Protein AF-M4RKE7-F1 (afdb_monomer)

Structure (mmCIF, N/CA/C/O backbone):
data_AF-M4RKE7-F1
#
_entry.id   AF-M4RKE7-F1
#
loop_
_atom_site.group_PDB
_atom_site.id
_atom_site.type_symbol
_atom_site.label_atom_id
_atom_site.label_alt_id
_atom_site.label_comp_id
_atom_site.label_asym_id
_atom_s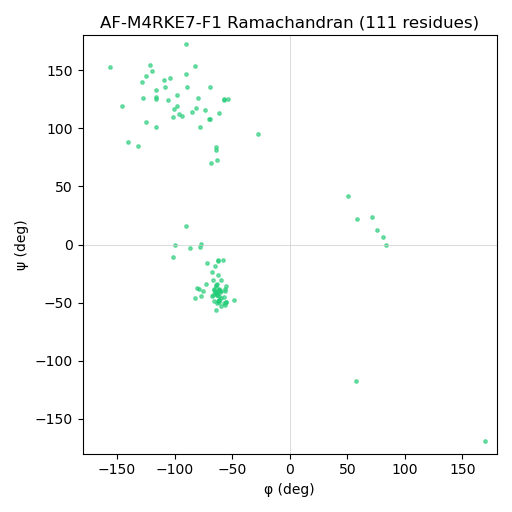ite.label_entity_id
_atom_site.label_seq_id
_atom_site.pdbx_PDB_ins_code
_atom_site.Cartn_x
_atom_site.Cartn_y
_atom_site.Cartn_z
_atom_site.occupancy
_atom_site.B_iso_or_equiv
_atom_site.auth_seq_id
_atom_site.auth_comp_id
_atom_site.auth_asym_id
_atom_site.auth_atom_id
_atom_site.pdbx_PDB_model_num
ATOM 1 N N . MET A 1 1 ? 13.548 -8.628 23.035 1.00 32.75 1 MET A N 1
ATOM 2 C CA . MET A 1 1 ? 12.955 -9.812 22.383 1.00 32.75 1 MET A CA 1
ATOM 3 C C . MET A 1 1 ? 13.493 -9.826 20.978 1.00 32.75 1 MET A C 1
ATOM 5 O O . MET A 1 1 ? 13.079 -9.004 20.175 1.00 32.75 1 MET A O 1
ATOM 9 N N . GLU A 1 2 ? 14.497 -10.658 20.740 1.00 29.64 2 GLU A N 1
ATOM 10 C CA . GLU A 1 2 ? 15.058 -10.843 19.408 1.00 29.64 2 GLU A CA 1
ATOM 11 C C . GLU A 1 2 ? 14.138 -11.781 18.633 1.00 29.64 2 GLU A C 1
ATOM 13 O O . GLU A 1 2 ? 13.765 -12.847 19.130 1.00 29.64 2 GLU A O 1
ATOM 18 N N . ALA A 1 3 ? 13.694 -11.339 17.459 1.00 37.38 3 ALA A N 1
ATOM 19 C CA . ALA A 1 3 ? 12.890 -12.153 16.568 1.00 37.38 3 ALA A CA 1
ATOM 20 C C . ALA A 1 3 ? 13.795 -13.245 15.993 1.00 37.38 3 ALA A C 1
ATOM 22 O O . ALA A 1 3 ? 14.684 -12.972 15.189 1.00 37.38 3 ALA A O 1
ATOM 23 N N . ALA A 1 4 ? 13.587 -14.480 16.448 1.00 37.25 4 ALA A N 1
ATOM 24 C CA . ALA A 1 4 ? 14.211 -15.647 15.855 1.00 37.25 4 ALA A CA 1
ATOM 25 C C . ALA A 1 4 ? 13.837 -15.703 14.368 1.00 37.25 4 ALA A C 1
ATOM 27 O O . ALA A 1 4 ? 12.655 -15.699 14.016 1.00 37.25 4 ALA A O 1
ATOM 28 N N . SER A 1 5 ? 14.863 -15.763 13.522 1.00 44.78 5 SER A N 1
ATOM 29 C CA . SER A 1 5 ? 14.811 -16.037 12.089 1.00 44.78 5 SER A CA 1
ATOM 30 C C . SER A 1 5 ? 14.275 -17.451 11.838 1.00 44.78 5 SER A C 1
ATOM 32 O O . SER A 1 5 ? 14.992 -18.388 11.493 1.00 44.78 5 SER A O 1
ATOM 34 N N . GLY A 1 6 ? 12.976 -17.627 12.058 1.00 33.44 6 GLY A N 1
ATOM 35 C CA . GLY A 1 6 ? 12.235 -18.814 11.668 1.00 33.44 6 GLY A CA 1
ATOM 36 C C . GLY A 1 6 ? 11.951 -18.748 10.176 1.00 33.44 6 GLY A C 1
ATOM 37 O O . GLY A 1 6 ? 11.046 -18.029 9.762 1.00 33.44 6 GLY A O 1
ATOM 38 N N . ASN A 1 7 ? 12.751 -19.483 9.403 1.00 43.97 7 ASN A N 1
ATOM 39 C CA . ASN A 1 7 ? 12.581 -19.797 7.986 1.00 43.97 7 ASN A CA 1
ATOM 40 C C . ASN A 1 7 ? 11.103 -19.802 7.550 1.00 43.97 7 ASN A C 1
ATOM 42 O O . ASN A 1 7 ? 10.394 -20.794 7.701 1.00 43.97 7 ASN A O 1
ATOM 46 N N . SER A 1 8 ? 10.657 -18.668 7.025 1.00 41.84 8 SER A N 1
ATOM 47 C CA . SER A 1 8 ? 9.427 -18.534 6.265 1.00 41.84 8 SER A CA 1
ATOM 48 C C . SER A 1 8 ? 9.918 -18.123 4.893 1.00 41.84 8 SER A C 1
ATOM 50 O O . SER A 1 8 ? 10.349 -16.985 4.723 1.00 41.84 8 SER A O 1
ATOM 52 N N . THR A 1 9 ? 9.972 -19.055 3.943 1.00 49.22 9 THR A N 1
ATOM 53 C CA . THR A 1 9 ? 10.222 -18.722 2.538 1.00 49.22 9 THR A CA 1
ATOM 54 C C . THR A 1 9 ? 9.046 -17.881 2.068 1.00 49.22 9 THR A C 1
ATOM 56 O O . THR A 1 9 ? 8.053 -18.413 1.573 1.00 49.22 9 THR A O 1
ATOM 59 N N . SER A 1 10 ? 9.111 -16.577 2.337 1.00 55.78 10 SER A N 1
ATOM 60 C CA . SER A 1 10 ? 8.175 -15.612 1.790 1.00 55.78 10 SER A CA 1
ATOM 61 C C . SER A 1 10 ? 8.180 -15.808 0.279 1.00 55.78 10 SER A C 1
ATOM 63 O O . SER A 1 10 ? 9.242 -15.801 -0.340 1.00 55.78 10 SER A O 1
ATOM 65 N N . LEU A 1 11 ? 6.998 -16.025 -0.302 1.00 75.94 11 LEU A N 1
ATOM 66 C CA . LEU A 1 11 ? 6.822 -16.170 -1.752 1.00 75.94 11 LEU A CA 1
ATOM 67 C C . LEU A 1 11 ? 7.231 -14.896 -2.510 1.00 75.94 11 LEU A C 1
ATOM 69 O O . LEU A 1 11 ? 7.379 -14.933 -3.728 1.00 75.94 11 LEU A O 1
ATOM 73 N N . VAL A 1 12 ? 7.408 -13.793 -1.777 1.00 82.44 12 VAL A N 1
ATOM 74 C CA . VAL A 1 12 ? 7.852 -12.494 -2.269 1.00 82.44 12 VAL A CA 1
ATOM 75 C C . VAL A 1 12 ? 9.039 -12.017 -1.434 1.00 82.44 12 VAL A C 1
ATOM 77 O O . VAL A 1 12 ? 8.952 -11.935 -0.207 1.00 82.44 12 VAL A O 1
ATOM 80 N N . ASN A 1 13 ? 10.143 -11.687 -2.093 1.00 87.69 13 ASN A N 1
ATOM 81 C CA . ASN A 1 13 ? 11.316 -11.064 -1.496 1.00 87.69 13 ASN A CA 1
ATOM 82 C C . ASN A 1 13 ? 11.355 -9.574 -1.853 1.00 87.69 13 ASN A C 1
ATOM 84 O O . ASN A 1 13 ? 10.990 -9.209 -2.966 1.00 87.69 13 ASN A O 1
ATOM 88 N N . PHE A 1 14 ? 11.805 -8.730 -0.927 1.00 89.06 14 PHE A N 1
ATOM 89 C CA . PHE A 1 14 ? 11.998 -7.300 -1.165 1.00 89.06 14 PHE A CA 1
ATOM 90 C C . PHE A 1 14 ? 13.478 -6.959 -1.029 1.00 89.06 14 PHE A C 1
ATOM 92 O O . PHE A 1 14 ? 14.082 -7.246 0.007 1.00 89.06 14 PHE A O 1
ATOM 99 N N . ASP A 1 15 ? 14.043 -6.341 -2.061 1.00 90.06 15 ASP A N 1
ATOM 100 C CA . ASP A 1 15 ? 15.401 -5.809 -2.038 1.00 90.06 15 ASP A CA 1
ATOM 101 C C . ASP A 1 15 ? 15.365 -4.305 -1.703 1.00 90.06 15 ASP A C 1
ATOM 103 O O . ASP A 1 15 ? 14.865 -3.519 -2.506 1.00 90.06 15 ASP A O 1
ATOM 107 N N . PRO A 1 16 ? 15.873 -3.871 -0.534 1.00 87.56 16 PRO A N 1
ATOM 108 C CA . PRO A 1 16 ? 15.851 -2.467 -0.136 1.00 87.56 16 PRO A CA 1
ATOM 109 C C . PRO A 1 16 ? 16.830 -1.581 -0.918 1.00 87.56 16 PRO A C 1
ATOM 111 O O . PRO A 1 16 ? 16.697 -0.364 -0.845 1.00 87.56 16 PRO A O 1
ATOM 114 N N . GLU A 1 17 ? 17.820 -2.144 -1.621 1.00 90.38 17 GLU A N 1
ATOM 115 C CA . GLU A 1 17 ? 18.758 -1.346 -2.425 1.00 90.38 17 GLU A CA 1
ATOM 116 C C . GLU A 1 17 ? 18.153 -0.956 -3.775 1.00 90.38 17 GLU A C 1
ATOM 118 O O . GLU A 1 17 ? 18.374 0.153 -4.258 1.00 90.38 17 GLU A O 1
ATOM 123 N N . THR A 1 18 ? 17.389 -1.868 -4.377 1.00 90.31 18 THR A N 1
ATOM 124 C CA . THR A 1 18 ? 16.747 -1.667 -5.685 1.00 90.31 18 THR A CA 1
ATOM 125 C C . THR A 1 18 ? 15.260 -1.328 -5.587 1.00 90.31 18 THR A C 1
ATOM 127 O O . THR A 1 18 ? 14.658 -0.944 -6.585 1.00 90.31 18 THR A O 1
ATOM 130 N N . GLU A 1 19 ? 14.673 -1.467 -4.397 1.00 90.81 19 GLU A N 1
ATOM 131 C CA . GLU A 1 19 ? 13.240 -1.333 -4.105 1.00 90.81 19 GLU A CA 1
ATOM 132 C C . GLU A 1 19 ? 12.338 -2.303 -4.892 1.00 90.81 19 GLU A C 1
ATOM 134 O O . GLU A 1 19 ? 11.132 -2.082 -5.035 1.00 90.81 19 GLU A O 1
ATOM 139 N N . ILE A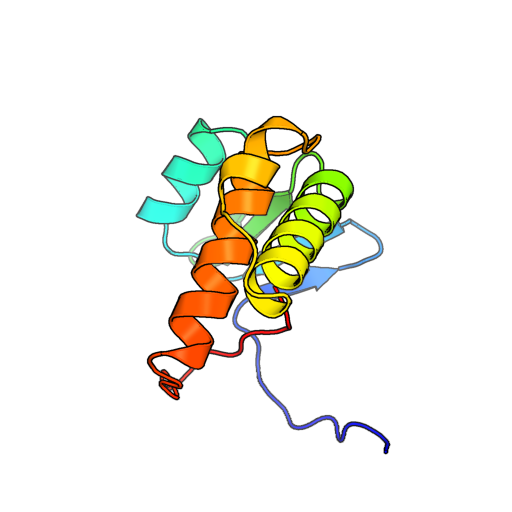 1 20 ? 12.910 -3.409 -5.374 1.00 93.38 20 ILE A N 1
ATOM 140 C CA . ILE A 1 20 ? 12.205 -4.410 -6.174 1.00 93.38 20 ILE A CA 1
ATOM 141 C C . ILE A 1 20 ? 11.568 -5.467 -5.272 1.00 93.38 20 ILE A C 1
ATOM 143 O O . ILE A 1 20 ? 12.188 -6.006 -4.351 1.00 93.38 20 ILE A O 1
ATOM 147 N N . TYR A 1 21 ? 10.321 -5.802 -5.593 1.00 92.50 21 TYR A N 1
ATOM 148 C CA . TYR A 1 21 ? 9.618 -6.969 -5.079 1.00 92.50 21 TYR A CA 1
ATOM 149 C C . TYR A 1 21 ? 9.706 -8.109 -6.095 1.00 92.50 21 TYR A C 1
ATOM 151 O O . TYR A 1 21 ? 9.192 -7.989 -7.204 1.00 92.50 21 TYR A O 1
ATOM 159 N N . SER A 1 22 ? 10.312 -9.226 -5.707 1.00 91.62 22 SER A N 1
ATOM 160 C CA . SER A 1 22 ? 10.516 -10.400 -6.561 1.00 91.62 22 SER A CA 1
ATOM 161 C C . SER A 1 22 ? 9.750 -11.598 -6.022 1.00 91.62 22 SER A C 1
ATOM 163 O O . SER A 1 22 ? 9.932 -11.973 -4.863 1.00 91.62 22 SER A O 1
ATOM 165 N N . GLY A 1 23 ? 8.921 -12.240 -6.840 1.00 90.38 23 GLY A N 1
ATOM 166 C CA . GLY A 1 23 ? 8.171 -13.414 -6.396 1.00 90.38 23 GLY A CA 1
ATOM 167 C C . GLY A 1 23 ? 7.094 -13.876 -7.362 1.00 90.38 23 GLY A C 1
ATOM 168 O O . GLY A 1 23 ? 7.015 -13.409 -8.495 1.00 90.38 23 GLY A O 1
ATOM 169 N N . SER A 1 24 ? 6.245 -14.785 -6.893 1.00 86.94 24 SER A N 1
ATOM 170 C CA . SER A 1 24 ? 5.061 -15.230 -7.632 1.00 86.94 24 SER A CA 1
ATOM 171 C C . SER A 1 24 ? 3.821 -14.485 -7.148 1.00 86.94 24 SER A C 1
ATOM 173 O O . SER A 1 24 ? 3.521 -14.463 -5.952 1.00 86.94 24 SER A O 1
ATOM 175 N N . PHE A 1 25 ? 3.064 -13.914 -8.084 1.00 85.81 25 PHE A N 1
ATOM 176 C CA . PHE A 1 25 ? 1.881 -13.106 -7.789 1.00 85.81 25 PHE A CA 1
ATOM 177 C C . PHE A 1 25 ? 0.632 -13.683 -8.450 1.00 85.81 25 PHE A C 1
ATOM 179 O O . PHE A 1 25 ? 0.687 -14.349 -9.482 1.00 85.81 25 PHE A O 1
ATOM 186 N N . ASN A 1 26 ? -0.534 -13.395 -7.872 1.00 86.88 26 ASN A N 1
ATOM 187 C CA . ASN A 1 26 ? -1.796 -13.655 -8.551 1.00 86.88 26 ASN A CA 1
ATOM 188 C C . ASN A 1 26 ? -1.933 -12.679 -9.728 1.00 86.88 26 ASN A C 1
ATOM 190 O O . ASN A 1 26 ? -2.186 -11.496 -9.507 1.00 86.88 26 ASN A O 1
ATOM 194 N N . THR A 1 27 ? -1.795 -13.177 -10.956 1.00 86.88 27 THR A N 1
ATOM 195 C CA . THR A 1 27 ? -1.794 -12.361 -12.182 1.00 86.88 27 THR A CA 1
ATOM 196 C C . THR A 1 27 ? -3.053 -11.512 -12.332 1.00 86.88 27 THR A C 1
ATOM 198 O O . THR A 1 27 ? -2.966 -10.333 -12.639 1.00 86.88 27 THR A O 1
ATOM 201 N N . THR A 1 28 ? -4.230 -12.050 -11.995 1.00 88.88 28 THR A N 1
ATOM 202 C CA . THR A 1 28 ? -5.497 -11.303 -12.074 1.00 88.88 28 THR A CA 1
ATOM 203 C C . THR A 1 28 ? -5.552 -10.113 -11.114 1.00 88.88 28 THR A C 1
ATOM 205 O O . THR A 1 28 ? -6.173 -9.098 -11.426 1.00 88.88 28 THR A O 1
ATOM 208 N N . LEU A 1 29 ? -4.968 -10.235 -9.920 1.00 86.50 29 LEU A N 1
ATOM 209 C CA . LEU A 1 29 ? -4.874 -9.113 -8.985 1.00 86.50 29 LEU A CA 1
ATOM 210 C C . LEU A 1 29 ? -3.773 -8.150 -9.410 1.00 86.50 29 LEU A C 1
ATOM 212 O O . LEU A 1 29 ? -4.007 -6.945 -9.411 1.00 86.50 29 LEU A O 1
ATOM 216 N N . LEU A 1 30 ? -2.613 -8.680 -9.797 1.00 89.25 30 LEU A N 1
ATOM 217 C CA . LEU A 1 30 ? -1.485 -7.886 -10.255 1.00 89.25 30 LEU A CA 1
ATOM 218 C C . LEU A 1 30 ? -1.890 -6.970 -11.414 1.00 89.25 30 LEU A C 1
ATOM 220 O O . LEU A 1 30 ? -1.690 -5.767 -11.310 1.00 89.25 30 LEU A O 1
ATOM 224 N N . ASP A 1 31 ? -2.559 -7.501 -12.438 1.00 91.25 31 ASP A N 1
ATOM 225 C CA . ASP A 1 31 ? -3.027 -6.727 -13.594 1.00 91.25 31 ASP A CA 1
ATOM 226 C C . ASP A 1 31 ? -3.924 -5.553 -13.188 1.00 91.25 31 ASP A C 1
ATOM 228 O O . ASP A 1 31 ? -3.824 -4.464 -13.751 1.00 91.25 31 ASP A O 1
ATOM 232 N N . LYS A 1 32 ? -4.784 -5.742 -12.178 1.00 91.00 32 LYS A N 1
ATOM 233 C CA . LYS A 1 32 ? -5.624 -4.656 -11.654 1.00 91.00 32 LYS A CA 1
ATOM 234 C C . LYS A 1 32 ? -4.775 -3.580 -10.995 1.00 91.00 32 LYS A C 1
ATOM 236 O O . LYS A 1 32 ? -4.948 -2.410 -11.297 1.00 91.00 32 LYS A O 1
ATOM 241 N N . PHE A 1 33 ? -3.853 -3.962 -10.116 1.00 90.00 33 PHE A N 1
ATOM 242 C CA . PHE A 1 33 ? -2.999 -2.996 -9.426 1.00 90.00 33 PHE A CA 1
ATOM 243 C C . PHE A 1 33 ? -2.027 -2.282 -10.372 1.00 90.00 33 PHE A C 1
ATOM 245 O O . PHE A 1 33 ? -1.718 -1.116 -10.143 1.00 90.00 33 PHE A O 1
ATOM 252 N N . VAL A 1 34 ? -1.591 -2.938 -11.447 1.00 92.94 34 VAL A N 1
ATOM 253 C CA . VAL A 1 34 ? -0.831 -2.302 -12.530 1.00 92.94 34 VAL A CA 1
ATOM 254 C C . VAL A 1 34 ? -1.711 -1.309 -13.291 1.00 92.94 34 VAL A C 1
ATOM 256 O O . VAL A 1 34 ? -1.289 -0.182 -13.532 1.00 92.94 34 VAL A O 1
ATOM 259 N N . HIS A 1 35 ? -2.953 -1.677 -13.621 1.00 92.44 35 HIS A N 1
ATOM 260 C CA . HIS A 1 35 ? -3.892 -0.777 -14.300 1.00 92.44 35 HIS A CA 1
ATOM 261 C C . HIS A 1 35 ? -4.225 0.475 -13.474 1.00 92.44 35 HIS A C 1
ATOM 263 O O . HIS A 1 35 ? -4.297 1.570 -14.023 1.00 92.44 35 HIS A O 1
ATOM 269 N N . GLU A 1 36 ? -4.369 0.319 -12.158 1.00 87.38 36 GLU A N 1
ATOM 270 C CA . GLU A 1 36 ? -4.577 1.422 -11.209 1.00 87.38 36 GLU A CA 1
ATOM 271 C C . GLU A 1 36 ? -3.281 2.201 -10.896 1.00 87.38 36 GLU A C 1
ATOM 273 O O . GLU A 1 36 ? -3.296 3.143 -10.106 1.00 87.38 36 GLU A O 1
ATOM 278 N N . GLY A 1 37 ? -2.144 1.820 -11.491 1.00 89.00 37 GLY A N 1
ATOM 279 C CA . GLY A 1 37 ? -0.863 2.514 -11.348 1.00 89.00 37 GLY A CA 1
ATOM 280 C C . GLY A 1 37 ? -0.137 2.278 -10.021 1.00 89.00 37 GLY A C 1
ATOM 281 O O . GLY A 1 37 ? 0.822 2.985 -9.727 1.00 89.00 37 GLY A O 1
ATOM 282 N N . VAL A 1 38 ? -0.555 1.295 -9.219 1.00 89.38 38 VAL A N 1
ATOM 283 C CA . VAL A 1 38 ? 0.077 0.958 -7.929 1.00 89.38 38 VAL A CA 1
ATOM 284 C C . VAL A 1 38 ? 1.395 0.207 -8.128 1.00 89.38 38 VAL A C 1
ATOM 286 O O . VAL A 1 38 ? 2.362 0.470 -7.415 1.00 89.38 38 VAL A O 1
ATOM 289 N N . PHE A 1 39 ? 1.444 -0.704 -9.102 1.00 94.19 39 PHE A N 1
ATOM 290 C CA . PHE A 1 39 ? 2.649 -1.466 -9.434 1.00 94.19 39 PHE A CA 1
ATOM 291 C C . PHE A 1 39 ? 3.105 -1.216 -10.866 1.00 94.19 39 PHE A C 1
ATOM 293 O O . PHE A 1 39 ? 2.295 -1.023 -11.771 1.00 94.19 39 PHE A O 1
ATOM 300 N N . GLU A 1 40 ? 4.412 -1.306 -11.067 1.00 94.69 40 GLU A N 1
ATOM 301 C CA . GLU A 1 40 ? 5.057 -1.397 -12.369 1.00 94.69 40 GLU A CA 1
ATOM 302 C C . GLU A 1 40 ? 5.758 -2.754 -12.478 1.00 94.69 40 GLU A C 1
ATOM 304 O O . GLU A 1 40 ? 6.457 -3.178 -11.558 1.00 94.69 40 GLU A O 1
ATOM 309 N N . VAL A 1 41 ? 5.560 -3.455 -13.596 1.00 94.50 41 VAL A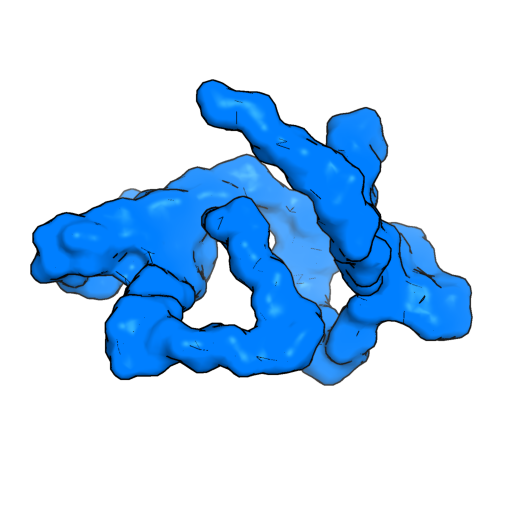 N 1
ATOM 310 C CA . VAL A 1 41 ? 6.262 -4.715 -13.871 1.00 94.50 41 VAL A CA 1
ATOM 311 C C . VAL A 1 41 ? 7.613 -4.379 -14.492 1.00 94.50 41 VAL A C 1
ATOM 313 O O . VAL A 1 41 ? 7.664 -3.861 -15.604 1.00 94.50 41 VAL A O 1
ATOM 316 N N . VAL A 1 42 ? 8.693 -4.685 -13.775 1.00 94.31 42 VAL A N 1
ATOM 317 C CA . VAL A 1 42 ? 10.072 -4.449 -14.229 1.00 94.31 42 VAL A CA 1
ATOM 318 C C . VAL A 1 42 ? 10.529 -5.577 -15.146 1.00 94.31 42 VAL A C 1
ATOM 320 O O . VAL A 1 42 ? 11.114 -5.337 -16.199 1.00 94.31 42 VAL A O 1
ATOM 323 N N . ASP A 1 43 ? 10.260 -6.814 -14.736 1.00 92.25 43 ASP A N 1
ATOM 324 C CA . ASP A 1 43 ? 10.636 -8.020 -15.464 1.00 92.25 43 ASP A CA 1
ATOM 325 C C . ASP A 1 43 ? 9.709 -9.177 -15.077 1.00 92.25 43 ASP A C 1
ATOM 327 O O . ASP A 1 43 ? 9.163 -9.207 -13.971 1.00 92.25 43 ASP A O 1
ATOM 331 N N . SER A 1 44 ? 9.518 -10.131 -15.982 1.00 89.31 44 SER A N 1
ATOM 332 C CA . SER A 1 44 ? 8.734 -11.334 -15.710 1.00 89.31 44 SER A CA 1
ATOM 333 C C . SER A 1 44 ? 9.327 -12.523 -16.454 1.00 89.31 44 SER A C 1
ATOM 335 O O . SER A 1 44 ? 9.333 -12.544 -17.685 1.00 89.31 44 SER A O 1
ATOM 337 N N . ASP A 1 45 ? 9.753 -13.537 -15.702 1.00 84.56 45 ASP A N 1
ATOM 338 C CA . ASP A 1 45 ? 10.303 -14.789 -16.222 1.00 84.56 45 ASP A CA 1
ATOM 339 C C . ASP A 1 45 ? 9.530 -15.987 -15.654 1.00 84.56 45 ASP A C 1
ATOM 341 O O . ASP A 1 45 ? 9.648 -16.351 -14.480 1.00 84.56 45 ASP A O 1
ATOM 345 N N . GLY A 1 46 ? 8.694 -16.594 -16.499 1.00 83.00 46 GLY A N 1
ATOM 346 C CA . GLY A 1 46 ? 7.843 -17.721 -16.120 1.00 83.00 46 GLY A CA 1
ATOM 347 C C . GLY A 1 46 ? 6.918 -17.387 -14.944 1.00 83.00 46 GLY A C 1
ATOM 348 O O . GLY A 1 46 ? 6.058 -16.516 -15.055 1.00 83.00 46 GLY A O 1
ATOM 349 N N . ASP A 1 47 ? 7.098 -18.101 -13.831 1.00 80.56 47 ASP A N 1
ATOM 350 C CA . ASP A 1 47 ? 6.296 -17.957 -12.607 1.00 80.56 47 ASP A CA 1
ATOM 351 C C . ASP A 1 47 ? 6.814 -16.858 -11.654 1.00 80.56 47 ASP A C 1
ATOM 353 O O . ASP A 1 47 ? 6.210 -16.619 -10.601 1.00 80.56 47 ASP A O 1
ATOM 357 N N . PHE A 1 48 ? 7.933 -16.204 -11.987 1.00 87.62 48 PHE A N 1
ATOM 358 C CA . PHE A 1 48 ? 8.528 -15.127 -11.198 1.00 87.62 48 PHE A CA 1
ATOM 359 C C . PHE A 1 48 ? 8.344 -13.774 -11.880 1.00 87.62 48 PHE A C 1
ATOM 361 O O . PHE A 1 48 ? 8.590 -13.606 -13.073 1.00 87.62 48 PHE A O 1
ATOM 368 N N . THR A 1 49 ? 7.956 -12.780 -11.091 1.00 92.81 49 THR A N 1
ATOM 369 C CA . THR A 1 49 ? 7.787 -11.399 -11.534 1.00 92.81 49 THR A CA 1
ATOM 370 C C . THR A 1 49 ? 8.552 -10.472 -10.601 1.00 92.81 49 THR A C 1
ATOM 372 O O . THR A 1 49 ? 8.557 -10.660 -9.383 1.00 92.81 49 THR A O 1
ATOM 375 N N . ASN A 1 50 ? 9.193 -9.468 -11.186 1.00 93.81 50 ASN A N 1
ATOM 376 C CA . ASN A 1 50 ? 9.844 -8.369 -10.498 1.00 93.81 50 ASN A CA 1
ATOM 377 C C . ASN A 1 50 ? 8.979 -7.123 -10.657 1.00 93.81 50 ASN A C 1
ATOM 379 O O . ASN A 1 50 ? 8.641 -6.724 -11.774 1.00 93.81 50 ASN A O 1
ATOM 383 N N . LEU A 1 51 ? 8.614 -6.520 -9.535 1.00 94.44 51 LEU A N 1
ATOM 384 C CA . LEU A 1 51 ? 7.691 -5.399 -9.466 1.00 94.44 51 LEU A CA 1
ATOM 385 C C . LEU A 1 51 ? 8.335 -4.227 -8.738 1.00 94.44 51 LEU A C 1
ATOM 387 O O . LEU A 1 51 ? 9.042 -4.417 -7.748 1.00 94.44 51 LEU A O 1
ATOM 391 N N . LEU A 1 52 ? 7.999 -3.022 -9.178 1.00 94.62 52 LEU A N 1
ATOM 392 C CA . LEU A 1 52 ? 8.235 -1.791 -8.442 1.00 94.62 52 LEU A CA 1
ATOM 393 C C . LEU A 1 52 ? 6.896 -1.248 -7.941 1.00 94.62 52 LEU A C 1
ATOM 395 O O . LEU A 1 52 ? 5.873 -1.357 -8.619 1.00 94.62 52 LEU A O 1
ATOM 399 N N . MET A 1 53 ? 6.886 -0.696 -6.731 1.00 93.44 53 MET A N 1
ATOM 400 C CA . MET A 1 53 ? 5.693 -0.084 -6.153 1.00 93.44 53 MET A CA 1
ATOM 401 C C . MET A 1 53 ? 5.768 1.433 -6.285 1.00 93.44 53 MET A C 1
ATOM 403 O O . MET A 1 53 ? 6.628 2.075 -5.682 1.00 93.44 53 MET A O 1
ATOM 407 N N . ASN A 1 54 ? 4.842 2.011 -7.042 1.00 91.75 54 ASN A N 1
ATOM 408 C CA . ASN A 1 54 ? 4.802 3.452 -7.251 1.00 91.75 54 ASN A CA 1
ATOM 409 C C . ASN A 1 54 ? 4.397 4.164 -5.962 1.00 91.75 54 ASN A C 1
ATOM 411 O O . ASN A 1 54 ? 3.458 3.747 -5.281 1.00 91.75 54 ASN A O 1
ATOM 415 N N . HIS A 1 55 ? 5.096 5.255 -5.636 1.00 90.75 55 HIS A N 1
ATOM 416 C CA . HIS A 1 55 ? 4.835 6.052 -4.431 1.00 90.75 55 HIS A CA 1
ATOM 417 C C . HIS A 1 55 ? 4.765 5.195 -3.153 1.00 90.75 55 HIS A C 1
ATOM 419 O O . HIS A 1 55 ? 3.896 5.388 -2.299 1.00 90.75 55 HIS A O 1
ATOM 425 N N . ARG A 1 56 ? 5.675 4.217 -3.032 1.00 90.12 56 ARG A N 1
ATOM 426 C CA . ARG A 1 56 ? 5.700 3.224 -1.950 1.00 90.12 56 ARG A CA 1
ATOM 427 C C . ARG A 1 56 ? 5.566 3.847 -0.562 1.00 90.12 56 ARG A C 1
ATOM 429 O O . ARG A 1 56 ? 4.751 3.386 0.231 1.00 90.12 56 ARG A O 1
ATOM 436 N N . ASP A 1 57 ? 6.330 4.893 -0.272 1.00 90.69 57 ASP A N 1
ATOM 437 C CA . ASP A 1 57 ? 6.315 5.528 1.048 1.00 90.69 57 ASP A CA 1
ATOM 438 C C . ASP A 1 57 ? 4.968 6.193 1.363 1.00 90.69 57 ASP A C 1
ATOM 440 O O . ASP A 1 57 ? 4.462 6.055 2.480 1.00 90.69 57 ASP A O 1
ATOM 444 N N . ASP A 1 58 ? 4.336 6.830 0.373 1.00 90.56 58 ASP A N 1
ATOM 445 C CA . ASP A 1 58 ? 2.996 7.407 0.521 1.00 90.56 58 ASP A CA 1
ATOM 446 C C . ASP A 1 58 ? 1.954 6.312 0.756 1.00 90.56 58 ASP A C 1
ATOM 448 O O . ASP A 1 58 ? 1.067 6.459 1.601 1.00 90.56 58 ASP A O 1
ATOM 452 N N . PHE A 1 59 ? 2.076 5.184 0.049 1.00 91.00 59 PHE A N 1
ATOM 453 C CA . PHE A 1 59 ? 1.214 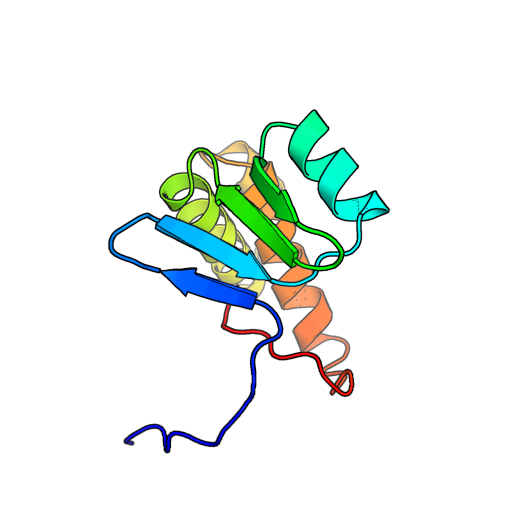4.031 0.272 1.00 91.00 59 PHE A CA 1
ATOM 454 C C . PHE A 1 59 ? 1.389 3.464 1.684 1.00 91.00 59 PHE A C 1
ATOM 456 O O . PHE A 1 59 ? 0.403 3.281 2.395 1.00 91.00 59 PHE A O 1
ATOM 463 N N . LEU A 1 60 ? 2.623 3.206 2.124 1.00 90.31 60 LEU A N 1
ATOM 464 C CA . LEU A 1 60 ? 2.894 2.639 3.448 1.00 90.31 60 LEU A CA 1
ATOM 465 C C . LEU A 1 60 ? 2.438 3.577 4.571 1.00 90.31 60 LEU A C 1
ATOM 467 O O . LEU A 1 60 ? 1.827 3.130 5.543 1.00 90.31 60 LEU A O 1
ATOM 471 N N . SER A 1 61 ? 2.677 4.880 4.417 1.00 91.81 61 SER A N 1
ATOM 472 C CA . SER A 1 61 ? 2.209 5.909 5.347 1.00 91.81 61 SER A CA 1
ATOM 473 C C . SER A 1 61 ? 0.677 5.980 5.396 1.00 91.81 61 SER A C 1
ATOM 475 O O . SER A 1 61 ? 0.081 6.015 6.481 1.00 91.81 61 SER A O 1
ATOM 477 N N . GLY A 1 62 ? 0.016 5.924 4.234 1.00 92.94 62 GLY A N 1
ATOM 478 C CA . GLY A 1 62 ? -1.442 5.878 4.120 1.00 92.94 62 GLY A CA 1
ATOM 479 C C . GLY A 1 62 ? -2.030 4.635 4.785 1.00 92.94 62 GLY A C 1
ATOM 480 O O . GLY A 1 62 ? -2.907 4.748 5.643 1.00 92.94 62 GLY A O 1
ATOM 481 N N . PHE A 1 63 ? -1.488 3.457 4.471 1.00 93.06 63 PHE A N 1
ATOM 482 C CA . PHE A 1 63 ? -1.888 2.179 5.061 1.00 93.06 63 PHE A CA 1
ATOM 483 C C . PHE A 1 63 ? -1.746 2.187 6.586 1.00 93.06 63 PHE A C 1
ATOM 485 O O . PHE A 1 63 ? -2.700 1.870 7.300 1.00 93.06 63 PHE A O 1
ATOM 492 N N . ALA A 1 64 ? -0.587 2.606 7.104 1.00 92.00 64 ALA A N 1
ATOM 493 C CA . ALA A 1 64 ? -0.343 2.677 8.542 1.00 92.00 64 ALA A CA 1
ATOM 494 C C . ALA A 1 64 ? -1.309 3.649 9.240 1.00 92.00 64 ALA A C 1
ATOM 496 O O . ALA A 1 64 ? -1.803 3.355 10.333 1.00 92.00 64 ALA A O 1
ATOM 497 N N . SER A 1 65 ? -1.627 4.773 8.591 1.00 93.81 65 SER A N 1
ATOM 498 C CA . SER A 1 65 ? -2.627 5.728 9.078 1.00 93.81 65 SER A CA 1
ATOM 499 C C . SER A 1 65 ? -4.011 5.085 9.177 1.00 93.81 65 SER A C 1
ATOM 501 O O . SER A 1 65 ? -4.645 5.171 10.227 1.00 93.81 65 SER A O 1
ATOM 503 N N . GLY A 1 66 ? -4.450 4.368 8.138 1.00 93.75 66 GLY A N 1
ATOM 504 C CA . GLY A 1 66 ? -5.730 3.656 8.134 1.00 93.75 66 GLY A CA 1
ATOM 505 C C . GLY A 1 66 ? -5.836 2.605 9.238 1.00 93.75 66 GLY A C 1
ATOM 506 O O . GLY A 1 66 ? -6.818 2.579 9.983 1.00 93.75 66 GLY A O 1
ATOM 507 N N . VAL A 1 67 ? -4.789 1.788 9.408 1.00 93.38 67 VAL A N 1
ATOM 508 C CA . VAL A 1 67 ? -4.691 0.816 10.511 1.00 93.38 67 VAL A CA 1
ATOM 509 C C . VAL A 1 67 ? -4.819 1.513 11.866 1.00 93.38 67 VAL A C 1
ATOM 511 O O . VAL A 1 67 ? -5.536 1.035 12.747 1.00 93.38 67 VAL A O 1
ATOM 514 N N . ASN A 1 68 ? -4.127 2.639 12.055 1.00 92.44 68 ASN A N 1
ATOM 515 C CA . ASN A 1 68 ? -4.132 3.363 13.320 1.00 92.44 68 ASN A CA 1
ATOM 516 C C . ASN A 1 68 ? -5.506 3.970 13.638 1.00 92.44 68 ASN A C 1
ATOM 518 O O . ASN A 1 68 ? -5.987 3.829 14.760 1.00 92.44 68 ASN A O 1
ATOM 522 N N . GLU A 1 69 ? -6.174 4.586 12.663 1.00 93.50 69 GLU A N 1
ATOM 523 C CA . GLU A 1 69 ? -7.515 5.149 12.862 1.00 93.50 69 GLU A CA 1
ATOM 524 C C . GLU A 1 69 ? -8.547 4.051 13.169 1.00 93.50 69 GLU A C 1
ATOM 526 O O . GLU A 1 69 ? -9.329 4.185 14.117 1.00 93.50 69 GLU A O 1
ATOM 531 N N . ALA A 1 70 ? -8.484 2.912 12.467 1.00 92.62 70 ALA A N 1
ATOM 532 C CA . ALA A 1 70 ? -9.318 1.748 12.772 1.00 92.62 70 ALA A CA 1
ATOM 533 C C . ALA A 1 70 ? -9.059 1.216 14.191 1.00 92.62 70 ALA A C 1
ATOM 535 O O . ALA A 1 70 ? -9.993 0.894 14.930 1.00 92.62 70 ALA A O 1
ATOM 536 N N . LYS A 1 71 ? -7.789 1.172 14.611 1.00 90.56 71 LYS A N 1
ATOM 537 C CA . LYS A 1 71 ? -7.376 0.767 15.962 1.00 90.56 71 LYS A CA 1
ATOM 538 C C . LYS A 1 71 ? -7.887 1.694 17.054 1.00 90.56 71 LYS A C 1
ATOM 540 O O . LYS A 1 71 ? -8.207 1.222 18.144 1.00 90.56 71 LYS A O 1
ATOM 545 N N . LEU A 1 72 ? -7.991 2.987 16.768 1.00 92.00 72 LEU A N 1
ATOM 546 C CA . LEU A 1 72 ? -8.573 3.979 17.670 1.00 92.00 72 LEU A CA 1
ATOM 547 C C . LEU A 1 72 ? -10.113 3.954 17.679 1.00 92.00 72 LEU A C 1
ATOM 549 O O . LEU A 1 72 ? -10.718 4.714 18.433 1.00 92.00 72 LEU A O 1
ATOM 553 N N . GLY A 1 73 ? -10.748 3.095 16.872 1.00 90.06 73 GLY A N 1
ATOM 554 C CA . GLY A 1 73 ? -12.206 3.000 16.762 1.00 90.06 73 GLY A CA 1
ATOM 555 C C . GLY A 1 73 ? -12.838 4.197 16.052 1.00 90.06 73 GLY A C 1
ATOM 556 O O . GLY A 1 73 ? -14.002 4.509 16.296 1.00 90.06 73 GLY A O 1
ATOM 557 N N . ARG A 1 74 ? -12.059 4.898 15.222 1.00 90.19 74 ARG A N 1
ATOM 558 C CA . ARG A 1 74 ? -12.502 6.060 14.447 1.00 90.19 74 ARG A CA 1
ATOM 559 C C . ARG A 1 74 ? -13.039 5.634 13.083 1.00 90.19 74 ARG A C 1
ATOM 561 O O . ARG A 1 74 ? -12.983 4.461 12.725 1.00 90.19 74 ARG A O 1
ATOM 568 N N . ASP A 1 75 ? -13.608 6.582 12.351 1.00 89.12 75 ASP A N 1
ATOM 569 C CA . ASP A 1 75 ? -14.322 6.319 11.101 1.00 89.12 75 ASP A CA 1
ATOM 570 C C . ASP A 1 75 ? -13.378 6.195 9.887 1.00 89.12 75 ASP A C 1
ATOM 572 O O . ASP A 1 75 ? -12.295 6.775 9.858 1.00 89.12 75 ASP A O 1
ATOM 576 N N . GLN A 1 76 ? -13.796 5.465 8.859 1.00 90.31 76 GLN A N 1
ATOM 577 C CA . GLN A 1 76 ? -13.081 5.368 7.592 1.00 90.31 76 GLN A CA 1
ATOM 578 C C . GLN A 1 76 ? -13.075 6.694 6.812 1.00 90.31 76 GLN A C 1
ATOM 580 O O . GLN A 1 76 ? -12.145 6.917 6.042 1.00 90.31 76 GLN A O 1
ATOM 585 N N . TYR A 1 77 ? -14.035 7.606 7.033 1.00 90.81 77 TYR A N 1
ATOM 586 C CA . TYR A 1 77 ? -14.078 8.913 6.345 1.00 90.81 77 TYR A CA 1
ATOM 587 C C . TYR A 1 77 ? -12.817 9.777 6.542 1.00 90.81 77 TYR A C 1
ATOM 589 O O . TYR A 1 77 ? -12.594 10.722 5.790 1.00 90.81 77 TYR A O 1
ATOM 597 N N . TYR A 1 78 ? -11.939 9.444 7.496 1.00 87.00 78 TYR A N 1
ATOM 598 C CA . TYR A 1 78 ? -10.617 10.072 7.592 1.00 87.00 78 TYR A CA 1
ATOM 599 C C . TYR A 1 78 ? -9.716 9.815 6.368 1.00 87.00 78 TYR A C 1
ATOM 601 O O . TYR A 1 78 ? -8.734 10.537 6.186 1.00 87.00 78 TYR A O 1
ATOM 609 N N . ALA A 1 79 ? -10.070 8.856 5.504 1.00 85.75 79 ALA A N 1
ATOM 610 C CA . ALA A 1 79 ? -9.425 8.628 4.215 1.00 85.75 79 ALA A CA 1
ATOM 611 C C . ALA A 1 79 ? -9.407 9.887 3.333 1.00 85.75 79 ALA A C 1
ATOM 613 O O . ALA A 1 79 ? -8.404 10.130 2.666 1.00 85.75 79 ALA A O 1
ATOM 614 N N . ASP A 1 80 ? -10.458 10.714 3.382 1.00 89.12 80 ASP A N 1
ATOM 615 C CA . ASP A 1 80 ? -10.594 11.925 2.556 1.00 89.12 80 ASP A CA 1
ATOM 616 C C . ASP A 1 80 ? -9.536 12.995 2.879 1.00 89.12 80 ASP A C 1
ATOM 618 O O . ASP A 1 80 ? -9.283 13.896 2.079 1.00 89.12 80 ASP A O 1
ATOM 622 N N . TYR A 1 81 ? -8.896 12.897 4.048 1.00 86.44 81 TYR A N 1
ATOM 623 C CA . TYR A 1 81 ? -7.818 13.790 4.480 1.00 86.44 81 TYR A CA 1
ATOM 624 C C . TYR A 1 81 ? -6.422 13.190 4.279 1.00 86.44 81 TYR A C 1
ATOM 626 O O . TYR A 1 81 ? -5.427 13.826 4.634 1.00 86.44 81 TYR A O 1
ATOM 634 N N . ASN A 1 82 ? -6.326 11.964 3.761 1.00 90.44 82 ASN A N 1
ATOM 635 C CA . ASN A 1 82 ? -5.054 11.285 3.568 1.00 90.44 82 ASN A CA 1
ATOM 636 C C . ASN A 1 82 ? -4.466 11.587 2.181 1.00 90.44 82 ASN A C 1
ATOM 638 O O . ASN A 1 82 ? -5.194 11.704 1.199 1.00 90.44 82 ASN A O 1
ATOM 642 N N . ALA A 1 83 ? -3.134 11.655 2.091 1.00 85.19 83 ALA A N 1
ATOM 643 C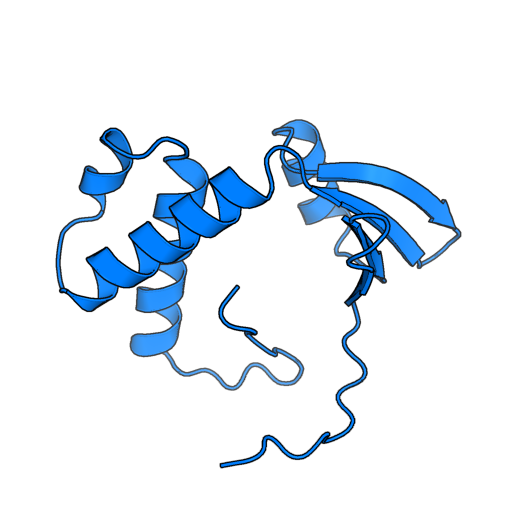 CA . ALA A 1 83 ? -2.431 11.806 0.816 1.00 85.19 83 ALA A CA 1
ATOM 644 C C . ALA A 1 83 ? -2.676 10.619 -0.135 1.00 85.19 83 ALA A C 1
ATOM 646 O O . ALA A 1 83 ? -2.635 10.784 -1.351 1.00 85.19 83 ALA A O 1
ATOM 647 N N . ASN A 1 84 ? -2.980 9.439 0.417 1.00 88.62 84 ASN A N 1
ATOM 648 C CA . ASN A 1 84 ? -3.360 8.245 -0.323 1.00 88.62 84 ASN A CA 1
ATOM 649 C C . ASN A 1 84 ? -4.634 7.609 0.285 1.00 88.62 84 ASN A C 1
ATOM 651 O O . ASN A 1 84 ? -4.546 6.680 1.099 1.00 88.62 84 ASN A O 1
ATOM 655 N N . PRO A 1 85 ? -5.839 8.085 -0.100 1.00 91.69 85 PRO A N 1
ATOM 656 C CA . PRO A 1 85 ? -7.115 7.584 0.428 1.00 91.69 85 PRO A CA 1
ATOM 657 C C . PRO A 1 85 ? -7.343 6.089 0.167 1.00 91.69 85 PRO A C 1
ATOM 659 O O . PRO A 1 85 ? -7.981 5.398 0.970 1.00 91.69 85 PRO A O 1
ATOM 662 N N . PHE A 1 86 ? -6.799 5.578 -0.945 1.00 90.00 86 PHE A N 1
ATOM 663 C CA . PHE A 1 86 ? -6.843 4.160 -1.283 1.00 90.00 86 PHE A CA 1
ATOM 664 C C . PHE A 1 86 ? -6.059 3.333 -0.261 1.00 90.00 86 PHE A C 1
ATOM 666 O O . PHE A 1 86 ? -6.635 2.459 0.387 1.00 90.00 86 PHE A O 1
ATOM 673 N N . ALA A 1 87 ? -4.779 3.651 -0.053 1.00 91.06 87 ALA A N 1
ATOM 674 C CA . ALA A 1 87 ? -3.934 2.945 0.906 1.00 91.06 87 ALA A CA 1
ATOM 675 C C . ALA A 1 87 ? -4.494 3.031 2.333 1.00 91.06 87 ALA A C 1
ATOM 677 O O . ALA A 1 87 ? -4.527 2.025 3.045 1.00 91.06 87 ALA A O 1
ATOM 678 N N . PHE A 1 88 ? -5.018 4.199 2.722 1.00 94.00 88 PHE A N 1
ATOM 679 C CA . PHE A 1 88 ? -5.718 4.374 3.994 1.00 94.00 88 PHE A CA 1
ATOM 680 C C . PHE A 1 88 ? -6.882 3.393 4.144 1.00 94.00 8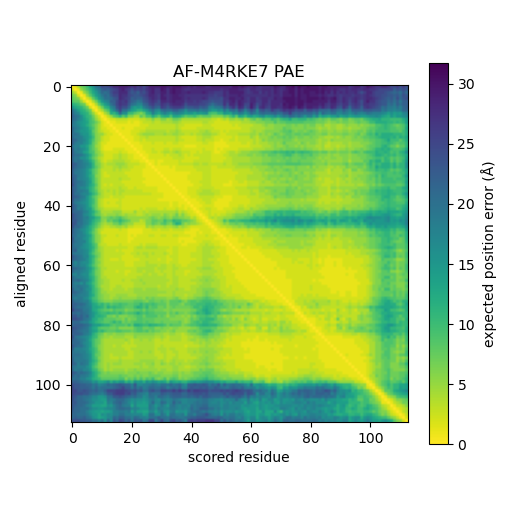8 PHE A C 1
ATOM 682 O O . PHE A 1 88 ? -6.966 2.676 5.141 1.00 94.00 88 PHE A O 1
ATOM 689 N N . SER A 1 89 ? -7.769 3.328 3.149 1.00 93.62 89 SER A N 1
ATOM 690 C CA . SER A 1 89 ? -8.937 2.442 3.193 1.00 93.62 89 SER A CA 1
ATOM 691 C C . SER A 1 89 ? -8.530 0.970 3.278 1.00 93.62 89 SER A C 1
ATOM 693 O O . SER A 1 89 ? -9.122 0.213 4.046 1.00 93.62 89 SER A O 1
ATOM 695 N N . VAL A 1 90 ? -7.479 0.574 2.550 1.00 91.12 90 VAL A N 1
ATOM 696 C CA . VAL A 1 90 ? -6.919 -0.784 2.611 1.00 91.12 90 VAL A CA 1
ATOM 697 C C . VAL A 1 90 ? -6.414 -1.104 4.021 1.00 91.12 90 VAL A C 1
ATOM 699 O O . VAL A 1 90 ? -6.767 -2.150 4.563 1.00 91.12 90 VAL A O 1
ATOM 702 N N . GLY A 1 91 ? -5.643 -0.209 4.645 1.00 91.56 91 GLY A N 1
ATOM 703 C CA . GLY A 1 91 ? -5.145 -0.398 6.011 1.00 91.56 91 GLY A CA 1
ATOM 704 C C . GLY A 1 91 ? -6.258 -0.457 7.061 1.00 91.56 91 GLY A C 1
ATOM 705 O O . GLY A 1 91 ? -6.244 -1.317 7.947 1.00 91.56 91 GLY A O 1
ATOM 706 N N . TYR A 1 92 ? -7.260 0.415 6.933 1.00 93.69 92 TYR A N 1
ATOM 707 C CA . TYR A 1 92 ? -8.423 0.458 7.818 1.00 93.69 92 TYR A CA 1
ATOM 708 C C . TYR A 1 92 ? -9.193 -0.873 7.799 1.00 93.69 92 TYR A C 1
ATOM 710 O O . TYR A 1 92 ? -9.396 -1.510 8.839 1.00 93.69 92 TYR A O 1
ATOM 718 N N . GLU A 1 93 ? -9.553 -1.343 6.602 1.00 91.31 93 GLU A N 1
ATOM 719 C CA . GLU A 1 93 ? -10.261 -2.612 6.409 1.00 91.31 93 GLU A CA 1
ATOM 720 C C . GLU A 1 93 ? -9.408 -3.820 6.808 1.00 91.31 93 GLU A C 1
ATOM 722 O O . GLU A 1 93 ? -9.913 -4.754 7.439 1.00 91.31 93 GLU A O 1
ATOM 727 N N . HIS A 1 94 ? -8.103 -3.793 6.517 1.00 89.06 94 HIS A N 1
ATOM 728 C CA . HIS A 1 94 ? -7.171 -4.840 6.929 1.00 89.06 94 HIS A CA 1
ATOM 729 C C . HIS A 1 94 ? -7.214 -5.048 8.447 1.00 89.06 94 HIS A C 1
ATOM 731 O O . HIS A 1 94 ? -7.401 -6.172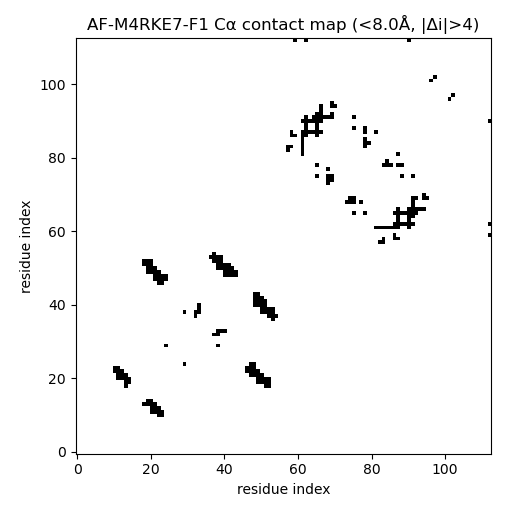 8.922 1.00 89.06 94 HIS A O 1
ATOM 737 N N . PHE A 1 95 ? -7.111 -3.967 9.225 1.00 89.69 95 PHE A N 1
ATOM 738 C CA . PHE A 1 95 ? -7.174 -4.046 10.682 1.00 89.69 95 PHE A CA 1
ATOM 739 C C . PHE A 1 95 ? -8.519 -4.601 11.177 1.00 89.69 95 PHE A C 1
ATOM 741 O O . PHE A 1 95 ? -8.552 -5.467 12.059 1.00 89.69 95 PHE A O 1
ATOM 748 N N . LEU A 1 96 ? -9.640 -4.144 10.609 1.00 89.31 96 LEU A N 1
ATOM 749 C CA . LEU A 1 96 ? -10.965 -4.642 10.983 1.00 89.31 96 LEU A CA 1
ATOM 750 C C . LEU A 1 96 ? -11.134 -6.129 10.667 1.00 89.31 96 LEU A C 1
ATOM 752 O O . LEU A 1 96 ? -11.668 -6.876 11.494 1.00 89.31 96 LEU A O 1
ATOM 756 N N . TYR A 1 97 ? -10.684 -6.565 9.493 1.00 85.88 97 TYR A N 1
ATOM 757 C CA . TYR A 1 97 ? -10.763 -7.958 9.072 1.00 85.88 97 TYR A CA 1
ATOM 758 C C . TYR A 1 97 ? -9.948 -8.863 10.002 1.00 85.88 97 TYR A C 1
ATOM 760 O O . TYR A 1 97 ? -10.485 -9.849 10.521 1.00 85.88 97 TYR A O 1
ATOM 768 N N . MET A 1 98 ? -8.699 -8.482 10.287 1.00 82.94 98 MET A N 1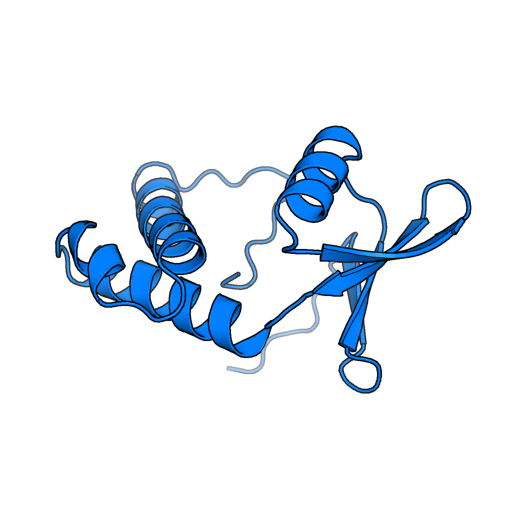
ATOM 769 C CA . MET A 1 98 ? -7.794 -9.245 11.151 1.00 82.94 98 MET A CA 1
ATOM 770 C C . MET A 1 98 ? -8.302 -9.345 12.597 1.00 82.94 98 MET A C 1
ATOM 772 O O . MET A 1 98 ? -8.157 -10.397 13.219 1.00 82.94 98 MET A O 1
ATOM 776 N N . ASN A 1 99 ? -8.966 -8.307 13.120 1.00 82.12 99 ASN A N 1
ATOM 777 C CA . ASN A 1 99 ? -9.549 -8.345 14.468 1.00 82.12 99 ASN A CA 1
ATOM 778 C C . ASN A 1 99 ? -10.878 -9.101 14.558 1.00 82.12 99 ASN A C 1
ATOM 780 O O . ASN A 1 99 ? -11.121 -9.793 15.544 1.00 82.12 99 ASN A O 1
ATOM 784 N N . LYS A 1 100 ? -11.763 -8.979 13.558 1.00 74.69 100 LYS A N 1
ATOM 785 C CA . LYS A 1 100 ? -13.073 -9.662 13.567 1.00 74.69 100 LYS A CA 1
ATOM 786 C C . LYS A 1 100 ? -12.939 -11.162 13.326 1.00 74.69 100 LYS A C 1
ATOM 788 O O . LYS A 1 100 ? -13.741 -11.949 13.827 1.00 74.69 100 LYS A O 1
ATOM 793 N N . LYS A 1 101 ? -11.962 -11.561 12.515 1.00 66.12 101 LYS A N 1
ATOM 794 C CA . LYS A 1 101 ? -11.665 -12.955 12.194 1.00 66.12 101 LYS A CA 1
ATOM 795 C C . LYS A 1 101 ? -10.147 -13.105 12.153 1.00 66.12 101 LYS A C 1
ATOM 797 O O . LYS A 1 101 ? -9.592 -13.016 11.060 1.00 66.12 101 LYS A O 1
ATOM 802 N N . PRO A 1 102 ? -9.481 -13.392 13.288 1.00 62.53 102 PRO A N 1
ATOM 803 C CA . PRO A 1 102 ? -8.075 -13.778 13.294 1.00 62.53 102 PRO A CA 1
ATOM 804 C C . PRO A 1 102 ? -7.952 -15.163 12.646 1.00 62.53 102 PRO A C 1
ATOM 806 O O . PRO A 1 102 ? -7.758 -16.186 13.300 1.00 62.53 102 PRO A O 1
ATOM 809 N N . LYS A 1 103 ? -8.166 -15.233 11.331 1.00 56.62 103 LYS A N 1
ATOM 810 C CA . LYS A 1 103 ? -7.915 -16.431 10.557 1.00 56.62 103 LYS A CA 1
ATOM 811 C C . LYS A 1 103 ? -6.408 -16.538 10.452 1.00 56.62 103 LYS A C 1
ATOM 813 O O . LYS A 1 103 ? -5.764 -15.725 9.798 1.00 56.62 103 LYS A O 1
ATOM 818 N N . LYS A 1 104 ? -5.869 -17.600 11.042 1.00 55.19 104 LYS A N 1
ATOM 819 C CA . LYS A 1 104 ? -4.648 -18.217 10.535 1.00 55.19 104 LYS A CA 1
ATOM 820 C C . LYS A 1 104 ? -4.986 -18.748 9.143 1.00 55.19 104 LYS A C 1
ATOM 822 O O . LYS A 1 104 ? -5.403 -19.890 9.000 1.00 55.19 104 LYS A O 1
ATOM 827 N N . LEU A 1 105 ? -4.962 -17.880 8.139 1.00 56.59 105 LEU A N 1
ATOM 828 C CA . LEU A 1 105 ? -4.927 -18.328 6.756 1.00 56.59 105 LEU A CA 1
ATOM 829 C C . LEU A 1 105 ? -3.613 -19.119 6.641 1.00 56.59 105 LEU A C 1
ATOM 831 O O . LEU A 1 105 ? -2.542 -18.562 6.876 1.00 56.59 105 LEU A O 1
ATOM 835 N N . GLU A 1 106 ? -3.689 -20.434 6.425 1.00 53.28 106 GLU A N 1
ATOM 836 C CA . GLU A 1 106 ? -2.486 -21.252 6.238 1.00 53.28 106 GLU A CA 1
ATOM 837 C C . GLU A 1 106 ? -1.680 -20.676 5.068 1.00 53.28 106 GLU A C 1
ATOM 839 O O . GLU A 1 106 ? -2.220 -20.463 3.985 1.00 53.28 106 GLU A O 1
ATOM 844 N N . GLY A 1 107 ? -0.409 -20.348 5.316 1.00 54.75 107 GLY A N 1
ATOM 845 C CA . GLY A 1 107 ? 0.464 -19.688 4.339 1.00 54.75 107 GLY A CA 1
ATOM 846 C C . GLY A 1 107 ? 0.334 -18.160 4.251 1.00 54.75 107 GLY A C 1
ATOM 847 O O . GLY A 1 107 ? 1.066 -17.547 3.484 1.00 54.75 107 GLY A O 1
ATOM 848 N N . TYR A 1 108 ? -0.541 -17.523 5.034 1.00 56.06 108 TYR A N 1
ATOM 849 C CA . TYR A 1 108 ? -0.642 -16.063 5.094 1.00 56.06 108 TYR A CA 1
ATOM 850 C C . TYR A 1 108 ? 0.217 -15.505 6.228 1.00 56.06 108 TYR A C 1
ATOM 852 O O . TYR A 1 108 ? -0.100 -15.663 7.411 1.00 56.06 108 TYR A O 1
ATOM 860 N N . ALA A 1 109 ? 1.288 -14.815 5.856 1.00 54.53 109 ALA A N 1
ATOM 861 C CA . ALA A 1 109 ? 2.043 -13.959 6.752 1.00 54.53 109 ALA A CA 1
ATOM 862 C C . ALA A 1 109 ? 1.637 -12.505 6.478 1.00 54.53 109 ALA A C 1
ATOM 864 O O . ALA A 1 109 ? 1.949 -11.959 5.426 1.00 54.53 109 ALA A O 1
ATOM 865 N N . CYS A 1 110 ? 0.913 -11.887 7.413 1.00 56.44 110 CYS A N 1
ATOM 866 C CA . CYS A 1 110 ? 0.764 -10.434 7.427 1.00 56.44 110 CYS A CA 1
ATOM 867 C C . CYS A 1 110 ? 2.011 -9.851 8.097 1.00 56.44 110 CYS A C 1
ATOM 869 O O . CYS A 1 110 ? 2.257 -10.125 9.275 1.00 56.44 110 CYS A O 1
ATOM 871 N N . HIS A 1 111 ? 2.791 -9.058 7.362 1.00 54.53 111 HIS A N 1
ATOM 872 C CA . HIS A 1 111 ? 4.022 -8.444 7.867 1.00 54.53 111 HIS A CA 1
ATOM 873 C C . HIS A 1 111 ? 3.775 -7.065 8.504 1.00 54.53 111 HIS A C 1
ATOM 875 O O . HIS A 1 111 ? 4.710 -6.303 8.736 1.00 54.53 111 HIS A O 1
ATOM 881 N N . GLY A 1 112 ? 2.515 -6.745 8.824 1.00 45.16 112 GLY A N 1
ATOM 882 C CA . GLY A 1 112 ? 2.094 -5.381 9.165 1.00 45.16 112 GLY A CA 1
ATOM 883 C C . GLY A 1 112 ? 1.853 -4.503 7.930 1.00 45.16 112 GLY A C 1
ATOM 884 O O . GLY A 1 112 ? 1.599 -3.311 8.085 1.00 45.16 112 GLY A O 1
ATOM 885 N N . PHE A 1 113 ? 1.923 -5.124 6.751 1.00 44.06 113 PHE A N 1
ATOM 886 C CA . PHE A 1 113 ? 1.543 -4.700 5.408 1.00 44.06 113 PHE A CA 1
ATOM 887 C C . PHE A 1 113 ? 1.254 -5.978 4.600 1.00 44.06 113 PHE A C 1
ATOM 889 O O . PHE A 1 113 ? 1.841 -7.038 4.949 1.00 44.06 113 PHE A O 1
#

Nearest PDB structures (foldseek):
  6qil-assembly2_C  TM=7.091E-01  e=1.508E+00  Halobacterium salinarum NRC-1
  7roq-assembly1_A  TM=4.712E-01  e=2.644E+00  Homo sapiens
  2j41-assembly1_B  TM=5.596E-01  e=5.954E+00  Staphylococcus aureus
  3w3z-assembly1_A  TM=3.645E-01  e=3.613E+00  Saccharomyces cerevisiae S288C
  1mow-assembly3_G  TM=3.697E-01  e=3.613E+00  Desulfurococcus mucosus

Mean predicted aligned error: 8.48 Å

pLDDT: mean 81.46, std 17.42, range [29.64, 94.69]

Radius of gyration: 15.48 Å; Cα contacts (8 Å, |Δi|>4): 137; chains: 1; bounding box: 33×35×39 Å

Organism: NCBI:txid1129794

Secondary structure (DSSP, 8-state):
----------SEEEETTTTEEEE---HHHHHHHHHTTSEEEEEEETTEEEEEETTHHHHHHHHHHHHHHHHTT--GGGGGGSS-HHHHHHHHHHHHHHHH-----TT------

Solvent-accessible surface area (backbone atoms only — not comparable to full-atom values): 6618 Å² total; per-residue (Å²): 135,84,82,76,88,69,91,66,88,59,62,57,45,74,42,86,90,78,56,35,39,40,27,59,75,62,60,79,58,49,53,50,38,37,74,74,56,45,37,44,81,76,46,74,60,91,76,36,37,32,32,36,57,54,64,47,67,54,37,53,53,18,18,53,48,16,29,49,38,42,72,70,73,50,68,74,74,60,22,83,77,42,100,28,39,66,32,12,50,52,21,24,50,49,46,51,49,47,70,78,50,75,68,82,50,85,93,63,79,77,78,91,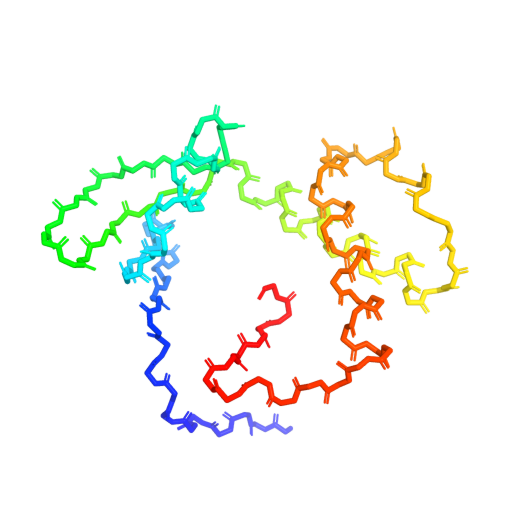105

Sequence (113 aa):
MEAASGNSTSLVNFDPETEIYSGSFNTTLLDKFVHEGVFEVVDSDGDFTNLLMNHRDDFLSGFASGVNEAKLGRDQYYADYNANPFAFSVGYEHFLYMNKKPKKLEGYACHGF

Foldseek 3Di:
DDPPPDDDPQQWDADPVVRKIKGADDPVVVVVCVVVVQWDFPDDDVRMTIIHGPPVVLLLVLLVQLLVCLVVVHDLVCLVVGPHSPSSNVNVVVNVCCVVDVDPPPSDDDPSD